Protein AF-A0A1Y1K8H1-F1 (afdb_monomer_lite)

Secondary structure (DSSP, 8-state):
-B---TTSTTPBP-SS-----TTTSPPPPPP-SB-TTS-B--TT----S-HHHHHHHHHHHHHHHHHHHHHHHHHHTTSSS-----TT-HHHHHHHHTTS-TTS-------

Radius of gyration: 23.11 Å; chains: 1; bounding box: 54×36×53 Å

pLDDT: mean 93.43, std 4.25, range [73.19, 98.19]

Foldseek 3Di:
DADPDPVGPRHDDDPDDDDDDPVVDDDDDDDDQADPVRHGPPPPDDDPDDPVLVVVLVVQLVVLQVVQVVVVVCCVVVVDVDDDRCPPPSCVVSVVVSPDDPPDDDDDDRD

Organism: Photinus pyralis (NCBI:txid7054)

InterPro domains:
  IPR001017 Dehydrogenase, E1 component [PF00676] (59-111)
  IPR029061 Thiamin diphosphate-binding fold [SSF52518] (24-111)
  IPR050771 Alpha-ketoacid dehydrogenase complex E1 component [PTHR43380] (3-111)

Sequence (111 aa):
DHVSFPGALKSAFTTQLSFEHPESYKALPTYRVVDQHGAVVDQSFQPDIPDETVVKLYKDMLFISIMDLIMFDAQRQGRLSFYMVSAGEEAVSVGSSSVLDPEDPVYCQYR

Structure (mmCIF, N/CA/C/O backbone):
data_AF-A0A1Y1K8H1-F1
#
_entry.id   AF-A0A1Y1K8H1-F1
#
loop_
_atom_site.group_PDB
_atom_site.id
_atom_site.type_symbol
_atom_site.label_atom_id
_atom_site.label_alt_id
_atom_site.label_comp_id
_atom_site.label_asym_id
_atom_site.label_entity_id
_atom_site.label_seq_id
_atom_site.pdbx_PDB_ins_code
_atom_site.Cartn_x
_atom_site.Cartn_y
_atom_site.Cartn_z
_atom_site.occupancy
_atom_site.B_iso_or_equiv
_atom_site.auth_seq_id
_atom_site.auth_comp_id
_atom_site.auth_asym_id
_atom_site.auth_atom_id
_atom_site.pdbx_PDB_model_num
ATOM 1 N N . ASP A 1 1 ? 33.178 0.221 -27.708 1.00 73.19 1 ASP A N 1
ATOM 2 C CA . ASP A 1 1 ? 32.490 1.529 -27.774 1.00 73.19 1 ASP A CA 1
ATOM 3 C C . ASP A 1 1 ? 31.684 1.846 -26.520 1.00 73.19 1 ASP A C 1
ATOM 5 O O . ASP A 1 1 ? 30.496 2.127 -26.591 1.00 73.19 1 ASP A O 1
ATOM 9 N N . HIS A 1 2 ? 32.323 1.821 -25.351 1.00 85.00 2 HIS A N 1
ATOM 10 C CA . HIS A 1 2 ? 31.703 2.257 -24.100 1.00 85.00 2 HIS A CA 1
ATOM 11 C C . HIS A 1 2 ? 32.757 2.865 -23.179 1.00 85.00 2 HIS A C 1
ATOM 13 O O . HIS A 1 2 ? 33.947 2.577 -23.322 1.00 85.00 2 HIS A O 1
ATOM 19 N N . VAL A 1 3 ? 32.321 3.709 -22.250 1.00 85.00 3 VAL A N 1
ATOM 20 C CA . VAL A 1 3 ? 33.202 4.347 -21.271 1.00 85.00 3 VAL A CA 1
ATOM 21 C C . VAL A 1 3 ? 33.769 3.328 -20.279 1.00 85.00 3 VAL A C 1
ATOM 23 O O . VAL A 1 3 ? 33.063 2.440 -19.801 1.00 85.00 3 VAL A O 1
ATOM 26 N N . SER A 1 4 ? 35.039 3.503 -19.915 1.00 84.06 4 SER A N 1
ATOM 27 C CA . SER A 1 4 ? 35.722 2.709 -18.884 1.00 84.06 4 SER A CA 1
ATOM 28 C C . SER A 1 4 ? 35.810 3.485 -17.567 1.00 84.06 4 SER A C 1
ATOM 30 O O . SER A 1 4 ? 36.896 3.678 -17.025 1.00 84.06 4 SER A O 1
ATOM 32 N N . PHE A 1 5 ? 34.666 3.962 -17.066 1.00 87.06 5 PHE A N 1
ATOM 33 C CA . PHE A 1 5 ? 34.561 4.637 -15.768 1.00 87.06 5 PHE A CA 1
ATOM 34 C C . PHE A 1 5 ? 33.678 3.833 -14.805 1.00 87.06 5 PHE A C 1
ATOM 36 O O . PHE A 1 5 ? 32.598 3.389 -15.200 1.00 87.06 5 PHE A O 1
ATOM 43 N N . PRO A 1 6 ? 34.079 3.680 -13.528 1.00 87.31 6 PRO A N 1
ATOM 44 C CA . PRO A 1 6 ? 33.354 2.846 -12.568 1.00 87.31 6 PRO A CA 1
ATOM 45 C C . PRO A 1 6 ? 31.946 3.371 -12.246 1.00 87.31 6 PRO A C 1
ATOM 47 O O . PRO A 1 6 ? 31.069 2.585 -11.911 1.00 87.31 6 PRO A O 1
ATOM 50 N N . GLY A 1 7 ? 31.709 4.680 -12.384 1.00 88.75 7 GLY A N 1
ATOM 51 C CA . GLY A 1 7 ? 30.409 5.303 -12.108 1.00 88.75 7 GLY A CA 1
ATOM 52 C C . GLY A 1 7 ? 29.379 5.201 -13.238 1.00 88.75 7 GLY A C 1
ATOM 53 O O . GLY A 1 7 ? 28.234 5.589 -13.038 1.00 88.75 7 GLY A O 1
ATOM 54 N N . ALA A 1 8 ? 29.762 4.712 -14.421 1.00 83.62 8 ALA A N 1
ATOM 55 C CA . ALA A 1 8 ? 28.887 4.659 -15.594 1.00 83.62 8 ALA A CA 1
ATOM 56 C C . ALA A 1 8 ? 29.179 3.410 -16.438 1.00 83.62 8 ALA A C 1
ATOM 58 O O . ALA A 1 8 ? 29.572 3.486 -17.604 1.00 83.62 8 ALA A O 1
ATOM 59 N N . LEU A 1 9 ? 29.016 2.239 -15.824 1.00 80.94 9 LEU A N 1
ATOM 60 C CA . LEU A 1 9 ? 29.274 0.957 -16.473 1.00 80.94 9 LEU A CA 1
ATOM 61 C C . LEU A 1 9 ? 28.395 0.794 -17.723 1.00 80.94 9 LEU A C 1
ATOM 63 O O . LEU A 1 9 ? 27.180 0.961 -17.659 1.00 80.94 9 LEU A O 1
ATOM 67 N N . LYS A 1 10 ? 29.014 0.413 -18.849 1.00 84.44 10 LYS A N 1
ATOM 68 C CA . LYS A 1 10 ? 28.352 0.141 -20.142 1.00 84.44 10 LYS A CA 1
ATOM 69 C C . LYS A 1 10 ? 27.687 1.351 -20.815 1.00 84.44 10 LYS A C 1
ATOM 71 O O . LYS A 1 10 ? 26.910 1.153 -21.746 1.00 84.44 10 LYS A O 1
ATOM 76 N N . SER A 1 11 ? 27.999 2.583 -20.410 1.00 89.38 11 SER A N 1
ATOM 77 C CA . SER A 1 11 ? 27.528 3.757 -21.154 1.00 89.38 11 SER A CA 1
ATOM 78 C C . SER A 1 11 ? 28.233 3.833 -22.514 1.00 89.38 11 SER A C 1
ATOM 80 O O . SER A 1 11 ? 29.463 3.899 -22.591 1.00 89.38 11 SER A O 1
ATOM 82 N N . ALA A 1 12 ? 27.454 3.731 -23.591 1.00 91.19 12 ALA A N 1
ATOM 83 C CA . ALA A 1 12 ? 27.958 3.752 -24.958 1.00 91.19 12 ALA A CA 1
ATOM 84 C C . ALA A 1 12 ? 28.381 5.171 -25.361 1.00 91.19 12 ALA A C 1
ATOM 86 O O . ALA A 1 12 ? 27.746 6.154 -24.980 1.00 91.19 12 ALA A O 1
ATOM 87 N N . PHE A 1 13 ? 29.443 5.285 -26.157 1.00 91.06 13 PHE A N 1
ATOM 88 C CA . PHE A 1 13 ? 29.806 6.577 -26.735 1.00 91.06 13 PHE A CA 1
ATOM 89 C C . PHE A 1 13 ? 28.795 6.982 -27.816 1.00 91.06 13 PHE A C 1
ATOM 91 O O . PHE A 1 13 ? 28.384 6.158 -28.630 1.00 91.06 13 PHE A O 1
ATOM 98 N N . THR A 1 14 ? 28.444 8.266 -27.860 1.00 91.88 14 THR A N 1
ATOM 99 C CA . THR A 1 14 ? 27.661 8.881 -28.939 1.00 91.88 14 THR A CA 1
ATOM 100 C C . THR A 1 14 ? 28.341 10.175 -29.377 1.00 91.88 14 THR A C 1
ATOM 102 O O . THR A 1 14 ? 28.952 10.870 -28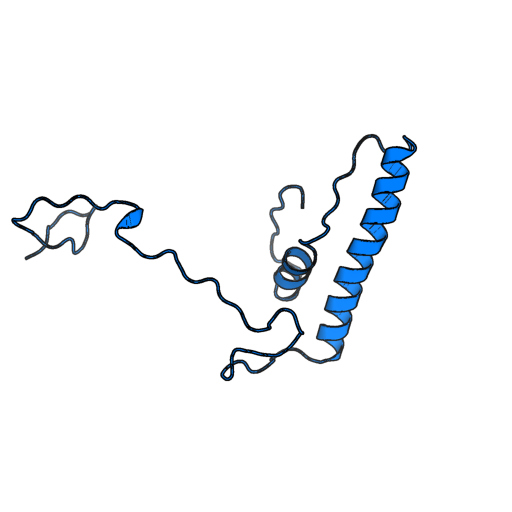.567 1.00 91.88 14 THR A O 1
ATOM 105 N N . THR A 1 15 ? 28.266 10.496 -30.667 1.00 94.19 15 THR A N 1
ATOM 106 C CA . THR A 1 15 ? 28.727 11.779 -31.226 1.00 94.19 15 THR A CA 1
ATOM 107 C C . THR A 1 15 ? 27.600 12.807 -31.330 1.00 94.19 15 THR A C 1
ATOM 109 O O . THR A 1 15 ? 27.838 13.943 -31.734 1.00 94.19 15 THR A O 1
ATOM 112 N N . GLN A 1 16 ? 26.372 12.420 -30.974 1.00 93.25 16 GLN A N 1
ATOM 113 C CA . GLN A 1 16 ? 25.189 13.271 -31.003 1.00 93.25 16 GLN A CA 1
ATOM 114 C C . GLN A 1 16 ? 24.895 13.791 -29.595 1.00 93.25 16 GLN A C 1
ATOM 116 O O . GLN A 1 16 ? 24.794 13.011 -28.650 1.00 93.25 16 GLN A O 1
ATOM 121 N N . LEU A 1 17 ? 24.752 15.110 -29.461 1.00 92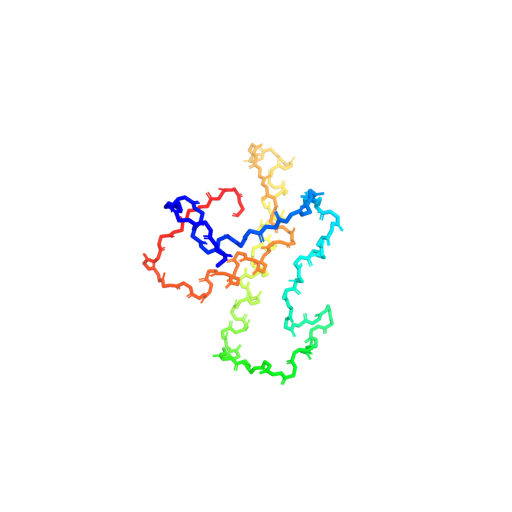.88 17 LEU A N 1
ATOM 122 C CA . LEU A 1 17 ? 24.324 15.740 -28.216 1.00 92.88 17 LEU A CA 1
ATOM 123 C C . LEU A 1 17 ? 22.793 15.674 -28.120 1.00 92.88 17 LEU A C 1
ATOM 125 O O . LEU A 1 17 ? 22.101 16.409 -28.823 1.00 92.88 17 LEU A O 1
ATOM 129 N N . SER A 1 18 ? 22.278 14.816 -27.242 1.00 90.81 18 SER A N 1
ATOM 130 C CA . SER A 1 18 ? 20.850 14.699 -26.931 1.00 90.81 18 SER A CA 1
ATOM 131 C C . SER A 1 18 ? 20.615 14.796 -25.426 1.00 90.81 18 SER A C 1
ATOM 133 O O . SER A 1 18 ? 21.375 14.234 -24.637 1.00 90.81 18 SER A O 1
ATOM 135 N N . PHE A 1 19 ? 19.554 15.496 -25.031 1.00 90.50 19 PHE A N 1
ATOM 136 C CA . PHE A 1 19 ? 19.093 15.555 -23.646 1.00 90.50 19 PHE A CA 1
ATOM 137 C C . PHE A 1 19 ? 17.870 14.657 -23.484 1.00 90.50 19 PHE A C 1
ATOM 139 O O . PHE A 1 19 ? 16.971 14.681 -24.323 1.00 90.50 19 PHE A O 1
ATOM 146 N N . GLU A 1 20 ? 17.835 13.886 -22.400 1.00 90.62 20 GLU A N 1
ATOM 147 C CA . GLU A 1 20 ? 16.632 13.155 -22.018 1.00 90.62 20 GLU A CA 1
ATOM 148 C C . GLU A 1 20 ? 15.683 14.098 -21.283 1.00 90.62 20 GLU A C 1
ATOM 150 O O . GLU A 1 20 ? 16.064 14.771 -20.321 1.00 90.62 20 GLU A O 1
ATOM 155 N N . HIS A 1 21 ? 14.439 14.142 -21.744 1.00 91.00 21 HIS A N 1
ATOM 156 C CA . HIS A 1 21 ? 13.373 14.918 -21.128 1.00 91.00 21 HIS A CA 1
ATOM 157 C C . HIS A 1 21 ? 12.353 13.953 -20.528 1.00 91.00 21 HIS A C 1
ATOM 159 O O . HIS A 1 21 ? 12.100 12.920 -21.132 1.00 91.00 21 HIS A O 1
ATOM 165 N N . PRO A 1 22 ? 11.693 14.266 -19.403 1.00 88.94 22 PRO A N 1
ATOM 166 C CA . PRO A 1 22 ? 10.685 13.367 -18.845 1.00 88.94 22 PRO A CA 1
ATOM 167 C C . PRO A 1 22 ? 9.551 12.973 -19.800 1.00 88.94 22 PRO A C 1
ATOM 169 O O . PRO A 1 22 ? 8.932 11.928 -19.645 1.00 88.94 22 PRO A O 1
ATOM 172 N N . GLU A 1 23 ? 9.306 13.810 -20.805 1.00 89.62 23 GLU A N 1
ATOM 173 C CA . GLU A 1 23 ? 8.317 13.607 -21.862 1.00 89.62 23 GLU A CA 1
ATOM 174 C C . GLU A 1 23 ? 8.819 12.699 -23.001 1.00 89.62 23 GLU A C 1
ATOM 176 O O . GLU A 1 23 ? 8.007 12.213 -23.788 1.00 89.62 23 GLU A O 1
ATOM 181 N N . SER A 1 24 ? 10.137 12.462 -23.113 1.00 89.12 24 SER A N 1
ATOM 182 C CA . SER A 1 24 ? 10.725 11.604 -24.157 1.00 89.12 24 SER A CA 1
ATOM 183 C C . SER A 1 24 ? 10.410 10.125 -23.934 1.00 89.12 24 SER A C 1
ATOM 185 O O . SER A 1 24 ? 10.419 9.345 -24.888 1.00 89.12 24 SER A O 1
ATOM 187 N N . TYR A 1 25 ? 10.083 9.738 -22.698 1.00 87.62 25 TYR A N 1
ATOM 188 C CA . TYR A 1 25 ? 9.710 8.379 -22.334 1.00 87.62 25 TYR A CA 1
ATOM 189 C C . TYR A 1 25 ? 8.247 8.280 -21.906 1.00 87.62 25 TYR A C 1
ATOM 191 O O . TYR A 1 25 ? 7.676 9.146 -21.245 1.00 87.62 25 TYR A O 1
ATOM 199 N N . LYS A 1 26 ? 7.620 7.162 -22.273 1.00 91.56 26 LYS A N 1
ATOM 200 C CA . LYS A 1 26 ? 6.267 6.844 -21.822 1.00 91.56 26 LYS A CA 1
ATOM 201 C C . LYS A 1 26 ? 6.284 6.553 -20.319 1.00 91.56 26 LYS A C 1
ATOM 203 O O . LYS A 1 26 ? 7.199 5.893 -19.827 1.00 91.56 26 LYS A O 1
ATOM 208 N N . ALA A 1 27 ? 5.246 6.997 -19.610 1.00 90.75 27 ALA A N 1
ATOM 209 C CA . ALA A 1 27 ? 5.049 6.648 -18.208 1.00 90.75 27 ALA A CA 1
ATOM 210 C C . ALA A 1 27 ? 5.021 5.124 -18.010 1.00 90.75 27 ALA A C 1
ATOM 212 O O . ALA A 1 27 ? 4.532 4.380 -18.870 1.00 90.75 27 ALA A O 1
ATOM 213 N N . LEU A 1 28 ? 5.527 4.677 -16.858 1.00 94.31 28 LEU A N 1
ATOM 214 C CA . LEU A 1 28 ? 5.481 3.271 -16.479 1.00 94.31 28 LEU A CA 1
ATOM 215 C C . LEU A 1 28 ? 4.018 2.796 -16.425 1.00 94.31 28 LEU A C 1
ATOM 217 O O . LEU A 1 28 ? 3.177 3.483 -15.839 1.00 94.31 28 LEU A O 1
ATOM 221 N N . PRO A 1 29 ? 3.692 1.647 -17.037 1.00 95.12 29 PRO A N 1
ATOM 222 C CA . PRO A 1 29 ? 2.336 1.120 -17.012 1.00 95.12 29 PRO A CA 1
ATOM 223 C C . PRO A 1 29 ? 1.949 0.661 -15.599 1.00 95.12 29 PRO A C 1
ATOM 225 O O . PRO A 1 29 ? 2.750 0.053 -14.891 1.00 95.12 29 PRO A O 1
ATOM 228 N N . THR A 1 30 ? 0.701 0.915 -15.204 1.00 95.38 30 THR A N 1
ATOM 229 C CA . THR A 1 30 ? 0.142 0.443 -13.930 1.00 95.38 30 THR A CA 1
ATOM 230 C C . THR A 1 30 ? -0.328 -1.002 -14.062 1.00 95.38 30 THR A C 1
ATOM 232 O O . THR A 1 30 ? -1.174 -1.311 -14.903 1.00 95.38 30 THR A O 1
ATOM 235 N N . TYR A 1 31 ? 0.211 -1.884 -13.223 1.00 94.94 31 TYR A N 1
ATOM 236 C CA . TYR A 1 31 ? -0.205 -3.282 -13.161 1.00 94.94 31 TYR A CA 1
ATOM 237 C C . TYR A 1 31 ? -1.629 -3.420 -12.599 1.00 94.94 31 TYR A C 1
ATOM 239 O O . TYR A 1 31 ? -1.991 -2.735 -11.642 1.00 94.94 31 TYR A O 1
ATOM 247 N N . ARG A 1 32 ? -2.439 -4.304 -13.194 1.00 95.25 32 ARG A N 1
ATOM 248 C CA . ARG A 1 32 ? -3.818 -4.578 -12.772 1.00 95.25 32 ARG A CA 1
ATOM 249 C C . ARG A 1 32 ? -4.223 -6.002 -13.139 1.00 95.25 32 ARG A C 1
ATOM 251 O O . ARG A 1 32 ? -4.071 -6.395 -14.290 1.00 95.25 32 ARG A O 1
ATOM 258 N N . VAL A 1 33 ? -4.832 -6.703 -12.185 1.00 94.81 33 VAL A N 1
ATOM 259 C CA . VAL A 1 33 ? -5.375 -8.062 -12.366 1.00 94.81 33 VAL A CA 1
ATOM 260 C C . VAL A 1 33 ? -6.889 -8.054 -12.574 1.00 94.81 33 VAL A C 1
ATOM 262 O O . VAL A 1 33 ? -7.404 -8.753 -13.444 1.00 94.81 33 VAL A O 1
ATOM 265 N N . VAL A 1 34 ? -7.600 -7.243 -11.790 1.00 93.62 34 VAL A N 1
ATOM 266 C CA . VAL A 1 34 ? -9.067 -7.183 -11.748 1.00 93.62 34 VAL A CA 1
ATOM 267 C C . VAL A 1 34 ? -9.529 -5.779 -12.131 1.00 93.62 34 VAL A C 1
ATOM 269 O O . VAL A 1 34 ? -8.879 -4.793 -11.779 1.00 93.62 34 VAL A O 1
ATOM 272 N N . ASP A 1 35 ? -10.619 -5.667 -12.886 1.00 95.19 35 ASP A N 1
ATOM 273 C CA . ASP A 1 35 ? -11.235 -4.382 -13.212 1.00 95.19 35 ASP A CA 1
ATOM 274 C C . ASP A 1 35 ? -12.205 -3.871 -12.129 1.00 95.19 35 ASP A C 1
ATOM 276 O O . ASP A 1 35 ? -12.437 -4.496 -11.097 1.00 95.19 35 ASP A O 1
ATOM 280 N N . GLN A 1 36 ? -12.794 -2.700 -12.378 1.00 94.38 36 GLN A N 1
ATOM 281 C CA . GLN A 1 36 ? -13.742 -2.041 -11.472 1.00 94.38 36 GLN A CA 1
ATOM 282 C C . GLN A 1 36 ? -15.063 -2.805 -11.264 1.00 94.38 36 GLN A C 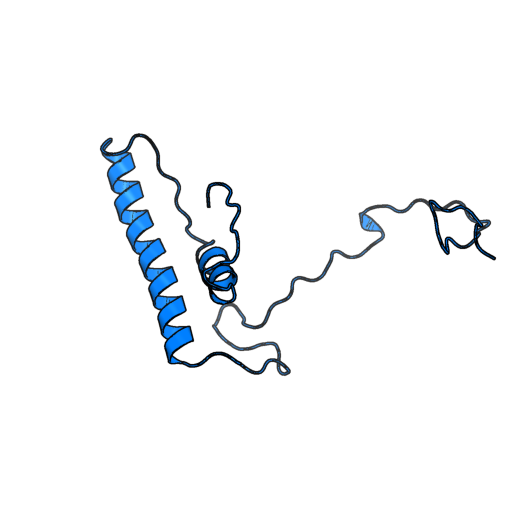1
ATOM 284 O O . GLN A 1 36 ? -15.833 -2.464 -10.370 1.00 94.38 36 GLN A O 1
ATOM 289 N N . HIS A 1 37 ? -15.357 -3.797 -12.107 1.00 95.31 37 HIS A N 1
ATOM 290 C CA . HIS A 1 37 ? -16.541 -4.646 -12.006 1.00 95.31 37 HIS A CA 1
ATOM 291 C C . HIS A 1 37 ? -16.229 -5.982 -11.319 1.00 95.31 37 HIS A C 1
ATOM 293 O O . HIS A 1 37 ? -17.118 -6.822 -11.196 1.00 95.31 37 HIS A O 1
ATOM 299 N N . GLY A 1 38 ? -14.989 -6.178 -10.860 1.00 90.94 38 GLY A N 1
ATOM 300 C CA . GLY A 1 38 ? -14.547 -7.428 -10.255 1.00 90.94 38 GLY A CA 1
ATOM 301 C C . GLY A 1 38 ? -14.197 -8.510 -11.279 1.00 90.94 38 GLY A C 1
ATOM 302 O O . GLY A 1 38 ? -14.002 -9.659 -10.889 1.00 90.94 38 GLY A O 1
ATOM 303 N N . ALA A 1 39 ? -14.114 -8.186 -12.575 1.00 93.56 39 ALA A N 1
ATOM 304 C CA . ALA A 1 39 ? -13.741 -9.152 -13.601 1.00 93.56 39 ALA A CA 1
ATOM 305 C C . ALA A 1 39 ? -12.215 -9.239 -13.740 1.00 93.56 39 ALA A C 1
ATOM 307 O O . ALA A 1 39 ? -11.519 -8.224 -13.818 1.00 93.56 39 ALA A O 1
ATOM 308 N N . VAL A 1 40 ? -11.687 -10.464 -13.791 1.00 94.00 40 VAL A N 1
ATOM 309 C CA . VAL A 1 40 ? -10.263 -10.711 -14.056 1.00 94.00 40 VAL A CA 1
ATOM 310 C C . VAL A 1 40 ? -9.960 -10.322 -15.505 1.00 94.00 40 VAL A C 1
ATOM 312 O O . VAL A 1 40 ? -10.532 -10.887 -16.438 1.00 94.00 40 VAL A O 1
ATOM 315 N N . VAL A 1 41 ? -9.073 -9.344 -15.695 1.00 96.19 41 VAL A N 1
ATOM 316 C CA . VA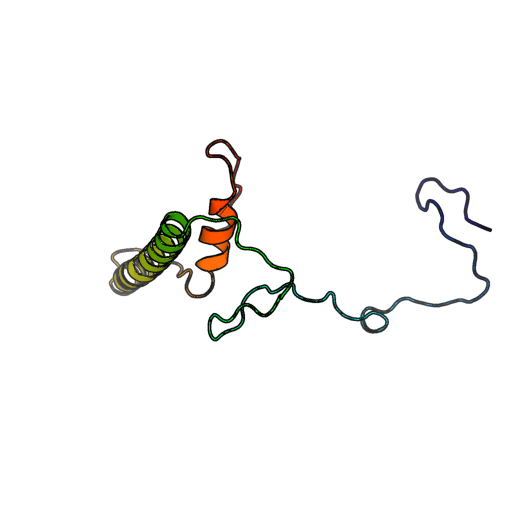L A 1 41 ? -8.664 -8.845 -17.022 1.00 96.19 41 VAL A CA 1
ATOM 317 C C . VAL A 1 41 ? -7.352 -9.449 -17.505 1.00 96.19 41 VAL A C 1
ATOM 319 O O . VAL A 1 41 ? -7.098 -9.473 -18.709 1.00 96.19 41 VAL A O 1
ATOM 322 N N . ASP A 1 42 ? -6.528 -9.941 -16.583 1.00 94.88 42 ASP A N 1
ATOM 323 C CA . ASP A 1 42 ? -5.331 -10.699 -16.916 1.00 94.88 42 ASP A CA 1
ATOM 324 C C . ASP A 1 42 ? -5.684 -12.182 -17.075 1.00 94.88 42 ASP A C 1
ATOM 326 O O . ASP A 1 42 ? -5.914 -12.894 -16.105 1.00 94.88 42 ASP A O 1
ATOM 330 N N . GLN A 1 43 ? -5.717 -12.658 -18.319 1.00 92.69 43 GLN A N 1
ATOM 331 C CA . GLN A 1 43 ? -6.028 -14.058 -18.631 1.00 92.69 43 GLN A CA 1
ATOM 332 C C . GLN A 1 43 ? -4.937 -15.036 -18.180 1.00 92.69 43 GLN A C 1
ATOM 334 O O . GLN A 1 43 ? -5.187 -16.238 -18.107 1.00 92.69 43 GLN A O 1
ATOM 339 N N . SER A 1 44 ? -3.725 -14.542 -17.919 1.00 94.19 44 SER A N 1
ATOM 340 C CA . SER A 1 44 ? -2.624 -15.352 -17.402 1.00 94.19 44 SER A CA 1
ATOM 341 C C . SER A 1 44 ? -2.644 -15.472 -15.879 1.00 94.19 44 SER A C 1
ATOM 343 O O . SER A 1 44 ? -1.978 -16.352 -15.332 1.00 94.19 44 SER A O 1
ATOM 345 N N . PHE A 1 45 ? -3.434 -14.635 -15.199 1.00 91.62 45 PHE A N 1
ATOM 346 C CA . PHE A 1 45 ? -3.557 -14.661 -13.753 1.00 91.62 45 PHE A CA 1
ATOM 347 C C . PHE A 1 45 ? -4.301 -15.914 -13.286 1.00 91.62 45 PHE A C 1
ATOM 349 O O . PHE A 1 45 ? -5.429 -16.190 -13.701 1.00 91.62 45 PHE A O 1
ATOM 356 N N . GLN A 1 46 ? -3.671 -16.650 -12.377 1.00 89.38 46 GLN A N 1
ATOM 357 C CA . GLN A 1 46 ? -4.278 -17.768 -11.668 1.00 89.38 46 GLN A CA 1
ATOM 358 C C . GLN A 1 46 ? -4.305 -17.418 -10.180 1.00 89.38 46 GLN A C 1
ATOM 360 O O . GLN A 1 46 ? -3.235 -17.187 -9.617 1.00 89.38 46 GLN A O 1
ATOM 365 N N . PRO A 1 47 ? -5.489 -17.359 -9.543 1.00 85.12 47 PRO A N 1
ATOM 366 C CA . PRO A 1 47 ? -5.574 -17.131 -8.108 1.00 85.12 47 PRO A CA 1
ATOM 367 C C . PRO A 1 47 ? -4.853 -18.247 -7.347 1.00 85.12 47 PRO A C 1
ATOM 369 O O . PRO A 1 47 ? -5.175 -19.424 -7.507 1.00 85.12 47 PRO A O 1
ATOM 372 N N . ASP A 1 48 ? -3.898 -17.872 -6.507 1.00 89.06 48 ASP A N 1
ATOM 373 C CA . ASP A 1 48 ? -3.143 -18.754 -5.611 1.00 89.06 48 ASP A CA 1
ATOM 374 C C . ASP A 1 48 ? -3.642 -18.686 -4.155 1.00 89.06 48 ASP A C 1
ATOM 376 O O . ASP A 1 48 ? -3.098 -19.340 -3.265 1.00 89.06 48 ASP A O 1
ATOM 380 N N . ILE A 1 49 ? -4.720 -17.933 -3.918 1.00 90.50 49 ILE A N 1
ATOM 381 C CA . ILE A 1 49 ? -5.325 -17.714 -2.605 1.00 90.50 49 ILE A CA 1
ATOM 382 C C . ILE A 1 49 ? -6.627 -18.521 -2.435 1.00 90.50 49 ILE A C 1
ATOM 384 O O . ILE A 1 49 ? -7.474 -18.511 -3.330 1.00 90.50 49 ILE A O 1
ATOM 388 N N . PRO A 1 50 ? -6.836 -19.198 -1.287 1.00 93.69 50 PRO A N 1
ATOM 389 C CA . PRO A 1 50 ? -8.095 -19.881 -0.989 1.00 93.69 50 PRO A CA 1
ATOM 390 C C . PRO A 1 50 ? -9.276 -18.914 -0.832 1.00 93.69 50 PRO A C 1
ATOM 392 O O . PRO A 1 50 ? -9.116 -17.816 -0.295 1.00 93.69 50 PRO A O 1
ATOM 395 N N . ASP A 1 51 ? -10.486 -19.367 -1.174 1.00 93.81 51 ASP A N 1
ATOM 396 C CA . ASP A 1 51 ? -11.727 -18.587 -1.024 1.00 93.81 51 ASP A CA 1
ATOM 397 C C . ASP A 1 51 ? -11.931 -18.054 0.405 1.00 93.81 51 ASP A C 1
ATOM 399 O O . ASP A 1 51 ? -12.380 -16.925 0.600 1.00 93.81 51 ASP A O 1
ATOM 403 N N . GLU A 1 52 ? -11.571 -18.840 1.424 1.00 95.81 52 GLU A N 1
ATOM 404 C CA . GLU A 1 52 ? -11.661 -18.414 2.825 1.00 95.81 52 GLU A CA 1
ATOM 405 C C . GLU A 1 52 ? -10.764 -17.202 3.112 1.00 95.81 52 GLU A C 1
ATOM 407 O O . GLU A 1 52 ? -11.194 -16.251 3.771 1.00 95.81 52 GLU A O 1
ATOM 412 N N . THR A 1 53 ? -9.549 -17.197 2.558 1.00 94.50 53 THR A N 1
ATOM 413 C CA . THR A 1 53 ? -8.616 -16.073 2.665 1.00 94.50 53 THR A CA 1
ATOM 414 C C . THR A 1 53 ? -9.170 -14.851 1.943 1.00 94.50 53 THR A C 1
ATOM 416 O O . THR A 1 53 ? -9.165 -13.764 2.511 1.00 94.50 53 THR A O 1
ATOM 419 N N . VAL A 1 54 ? -9.740 -15.012 0.746 1.00 94.50 54 VAL A N 1
ATOM 420 C CA . VAL A 1 54 ? -10.387 -13.908 0.011 1.00 94.50 54 VAL A CA 1
ATOM 421 C C . VAL A 1 54 ? -11.508 -13.276 0.842 1.00 94.50 54 VAL A C 1
ATOM 423 O O . VAL A 1 54 ? -11.570 -12.054 0.995 1.00 94.50 54 VAL A O 1
ATOM 426 N N . VAL A 1 55 ? -12.374 -14.102 1.436 1.00 97.06 55 VAL A N 1
ATOM 427 C CA . VAL A 1 55 ? -13.461 -13.635 2.308 1.00 97.06 55 VAL A CA 1
ATOM 428 C C . VAL A 1 55 ? -12.911 -12.934 3.549 1.00 97.06 55 VAL A C 1
ATOM 430 O O . VAL A 1 55 ? -13.488 -11.938 3.991 1.00 97.06 55 VAL A O 1
ATOM 433 N N . LYS A 1 56 ? -11.804 -13.422 4.114 1.00 96.94 56 LYS A N 1
ATOM 434 C CA . LYS A 1 56 ? -11.124 -12.769 5.234 1.00 96.94 56 LYS A CA 1
ATOM 435 C C . LYS A 1 56 ? -10.610 -11.381 4.847 1.00 96.94 56 LYS A C 1
ATOM 437 O O . LYS A 1 56 ? -10.938 -10.431 5.547 1.00 96.94 56 LYS A O 1
ATOM 442 N N . LEU A 1 57 ? -9.904 -11.239 3.723 1.00 96.62 57 LEU A N 1
ATOM 443 C CA . LEU A 1 57 ? -9.408 -9.940 3.247 1.00 96.62 57 LEU A CA 1
ATOM 444 C C . LEU A 1 57 ? -10.552 -8.945 3.035 1.00 96.62 57 LEU A C 1
ATOM 446 O O . LEU A 1 57 ? -10.465 -7.790 3.444 1.00 96.62 57 LEU A O 1
ATOM 450 N N . TYR A 1 58 ? -11.665 -9.405 2.461 1.00 97.00 58 TYR A N 1
ATOM 451 C CA . TYR A 1 58 ? -12.855 -8.574 2.306 1.00 97.00 58 TYR A CA 1
ATOM 452 C C . TYR A 1 58 ? -13.429 -8.109 3.652 1.00 97.00 58 TYR A C 1
ATOM 454 O O . TYR A 1 58 ? -13.758 -6.933 3.815 1.00 97.00 58 TYR A O 1
ATOM 462 N N . LYS A 1 59 ? -13.525 -9.011 4.636 1.00 98.06 59 LYS A N 1
ATOM 463 C CA . LYS A 1 59 ? -13.989 -8.672 5.990 1.00 98.06 59 LYS A CA 1
ATOM 464 C C . LYS A 1 59 ? -13.047 -7.703 6.697 1.00 98.06 59 LYS A C 1
ATOM 466 O O . LYS A 1 59 ? -13.537 -6.799 7.365 1.00 98.06 59 LYS A O 1
ATOM 471 N N . ASP A 1 60 ? -11.739 -7.871 6.534 1.00 97.62 60 ASP A N 1
ATOM 472 C CA . ASP A 1 60 ? -10.730 -7.006 7.145 1.00 97.62 60 ASP A CA 1
ATOM 473 C C . ASP A 1 60 ? -10.812 -5.582 6.547 1.00 97.62 60 ASP A C 1
ATOM 475 O O . ASP A 1 60 ? -10.840 -4.605 7.297 1.00 97.62 60 ASP A O 1
ATOM 479 N N . MET A 1 61 ? -11.002 -5.441 5.226 1.00 97.75 61 MET A N 1
ATOM 480 C CA . MET A 1 61 ? -11.274 -4.136 4.592 1.00 97.75 61 MET A CA 1
ATOM 481 C C . MET A 1 61 ? -12.588 -3.509 5.085 1.00 97.75 61 MET A C 1
ATOM 483 O O . MET A 1 61 ? -12.636 -2.323 5.416 1.00 97.75 61 MET A O 1
ATOM 487 N N . LEU A 1 62 ? -13.663 -4.300 5.174 1.00 97.62 62 LEU A N 1
ATOM 488 C CA . LEU A 1 62 ? -14.961 -3.819 5.656 1.00 97.62 62 LEU A CA 1
ATOM 489 C C . LEU A 1 62 ? -14.893 -3.364 7.121 1.00 97.62 62 LEU A C 1
ATOM 491 O O . LEU A 1 62 ? -15.504 -2.362 7.488 1.00 97.62 62 LEU A O 1
ATOM 495 N N . PHE A 1 63 ? -14.141 -4.084 7.953 1.00 97.25 63 PHE A N 1
ATOM 496 C CA . PHE A 1 63 ? -13.919 -3.731 9.349 1.00 97.25 63 PHE A CA 1
ATOM 497 C C . PHE A 1 63 ? -13.262 -2.352 9.479 1.00 97.25 63 PHE A C 1
ATOM 499 O O . PHE A 1 63 ? -13.760 -1.515 10.234 1.00 97.25 63 PHE A O 1
ATOM 506 N N . ILE A 1 64 ? -12.203 -2.097 8.704 1.00 96.06 64 ILE A N 1
ATOM 507 C CA . ILE A 1 64 ? -11.514 -0.799 8.671 1.00 96.06 64 ILE A CA 1
ATOM 508 C C . ILE A 1 64 ? -12.481 0.313 8.245 1.00 96.06 64 ILE A C 1
ATOM 510 O O . ILE A 1 64 ? -12.585 1.331 8.928 1.00 96.06 64 ILE A O 1
ATOM 514 N N . SER A 1 65 ? -13.266 0.086 7.188 1.00 96.56 65 SER A N 1
ATOM 515 C CA . SER A 1 65 ? -14.247 1.058 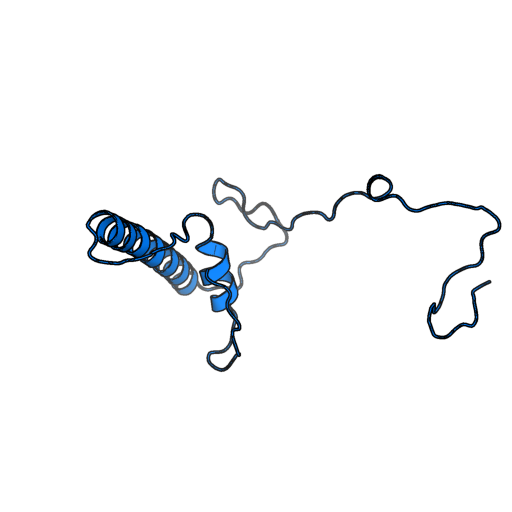6.690 1.00 96.56 65 SER A CA 1
ATOM 516 C C . SER A 1 65 ? -15.303 1.438 7.745 1.00 96.56 65 SER A C 1
ATOM 518 O O . SER A 1 65 ? -15.636 2.612 7.919 1.00 96.56 65 SER A O 1
ATOM 520 N N . ILE A 1 66 ? -15.799 0.462 8.516 1.00 97.31 66 ILE A N 1
ATOM 521 C CA . ILE A 1 66 ? -16.759 0.705 9.606 1.00 97.31 66 ILE A CA 1
ATOM 522 C C . ILE A 1 66 ? -16.095 1.453 10.769 1.00 97.31 66 ILE A C 1
ATOM 524 O O . ILE A 1 66 ? -16.681 2.391 11.315 1.00 97.31 66 ILE A O 1
ATOM 528 N N . MET A 1 67 ? -14.883 1.047 11.154 1.00 96.81 67 MET A N 1
ATOM 529 C CA . MET A 1 67 ? -14.118 1.703 12.214 1.00 96.81 67 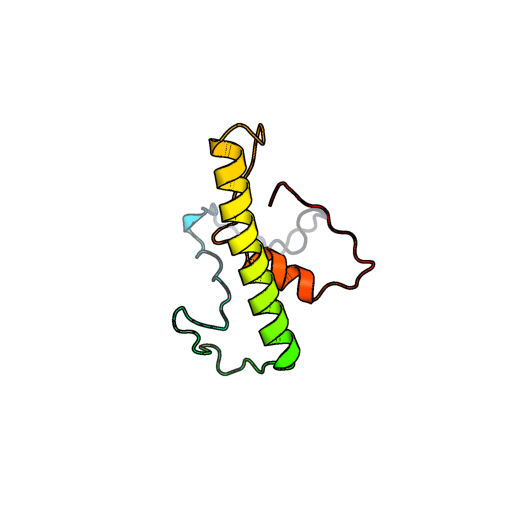MET A CA 1
ATOM 530 C C . MET A 1 67 ? -13.873 3.177 11.880 1.00 96.81 67 MET A C 1
ATOM 532 O O . MET A 1 67 ? -14.073 4.033 12.742 1.00 96.81 67 MET A O 1
ATOM 536 N N . ASP A 1 68 ? -13.518 3.479 10.632 1.00 96.81 68 ASP A N 1
ATOM 537 C CA . ASP A 1 68 ? -13.264 4.842 10.172 1.00 96.81 68 ASP A CA 1
ATOM 538 C C . ASP A 1 68 ? -14.465 5.762 10.364 1.00 96.81 68 ASP A C 1
ATOM 540 O O . ASP A 1 68 ? -14.302 6.877 10.858 1.00 96.81 68 ASP A O 1
ATOM 544 N N . LEU A 1 69 ? -15.673 5.293 10.043 1.00 96.44 69 LEU A N 1
ATOM 545 C CA . LEU A 1 69 ? -16.897 6.071 10.243 1.00 96.44 69 LEU A CA 1
ATOM 546 C C . LEU A 1 69 ? -17.133 6.377 11.728 1.00 96.44 69 LEU A C 1
ATOM 548 O O . LEU A 1 69 ? -17.391 7.524 12.095 1.00 96.44 69 LEU A O 1
ATOM 552 N N . ILE A 1 70 ? -16.988 5.369 12.593 1.00 97.69 70 ILE A N 1
ATOM 553 C CA . ILE A 1 70 ? -17.191 5.517 14.042 1.00 97.69 70 ILE A CA 1
ATOM 554 C C . ILE A 1 70 ? -16.180 6.505 14.631 1.00 97.69 70 ILE A C 1
ATOM 556 O O . ILE A 1 70 ? -16.538 7.389 15.415 1.00 97.69 70 ILE A O 1
ATOM 560 N N . MET A 1 71 ? -14.910 6.358 14.267 1.00 97.62 71 MET A N 1
ATOM 561 C CA . MET A 1 71 ? -13.827 7.175 14.804 1.00 97.62 71 MET A CA 1
ATOM 562 C C . MET A 1 71 ? -13.870 8.605 14.257 1.00 97.62 71 MET A C 1
ATOM 564 O O . MET A 1 71 ? -13.617 9.557 15.002 1.00 97.62 71 MET A O 1
ATOM 568 N N . PHE A 1 72 ? -14.271 8.781 12.997 1.00 96.94 72 PHE A N 1
ATOM 569 C CA . PHE A 1 72 ? -14.530 10.092 12.414 1.00 96.94 72 PHE A CA 1
ATOM 570 C C . PHE A 1 72 ? -15.659 10.826 13.151 1.00 96.94 72 PHE A C 1
ATOM 572 O O . PHE A 1 72 ? -15.483 11.979 13.551 1.00 96.94 72 PHE A O 1
ATOM 579 N N . ASP A 1 73 ? -16.779 10.157 13.430 1.00 97.81 73 ASP A N 1
ATOM 580 C CA . ASP A 1 73 ? -17.881 10.743 14.202 1.00 97.81 73 ASP A CA 1
ATOM 581 C C . ASP A 1 73 ? -17.469 11.074 15.642 1.00 97.81 73 ASP A C 1
ATOM 583 O O . ASP A 1 73 ? -17.806 12.141 16.167 1.00 97.81 73 ASP A O 1
ATOM 587 N N . ALA A 1 74 ? -16.689 10.200 16.284 1.00 98.06 74 ALA A N 1
ATOM 588 C CA . ALA A 1 74 ? -16.130 10.461 17.607 1.00 98.06 74 ALA A CA 1
ATOM 589 C C . ALA A 1 74 ? -15.236 11.714 17.606 1.00 98.06 74 ALA A C 1
ATOM 591 O O . ALA A 1 74 ? -15.298 12.520 18.541 1.00 98.06 74 ALA A O 1
ATOM 592 N N . GLN A 1 75 ? -14.459 11.920 16.541 1.00 98.19 75 GLN A N 1
ATOM 593 C CA . GLN A 1 75 ? -13.651 13.122 16.345 1.00 98.19 75 GLN A CA 1
ATOM 594 C C . GLN A 1 75 ? -14.529 14.371 16.166 1.00 98.19 75 GLN A C 1
ATOM 596 O O . GLN A 1 75 ? -14.283 15.388 16.814 1.00 98.19 75 GLN A O 1
ATOM 601 N N . ARG A 1 76 ? -15.599 14.308 15.360 1.00 97.38 76 ARG A N 1
ATOM 602 C CA . ARG A 1 76 ? -16.547 15.427 15.166 1.00 97.38 76 ARG A CA 1
ATOM 603 C C . ARG A 1 76 ? -17.294 15.815 16.439 1.00 97.38 76 ARG A C 1
ATOM 605 O O . ARG A 1 76 ? -17.621 16.984 16.617 1.00 97.38 76 ARG A O 1
ATOM 612 N N . GLN A 1 77 ? -17.519 14.862 17.338 1.00 98.19 77 GLN A N 1
ATOM 613 C CA . GLN A 1 77 ? -18.116 15.101 18.655 1.00 98.19 77 GLN A CA 1
ATOM 614 C C . GLN A 1 77 ? -17.105 15.577 19.713 1.00 98.19 77 GLN A C 1
ATOM 616 O O . GLN A 1 77 ? -17.484 15.771 20.866 1.00 98.19 77 GLN A O 1
ATOM 621 N N . GLY A 1 78 ? -15.823 15.734 19.365 1.00 97.62 78 GLY A N 1
ATOM 622 C CA . GLY A 1 78 ? -14.777 16.145 20.304 1.00 97.62 78 GLY A CA 1
ATOM 623 C C . GLY A 1 78 ? -14.375 15.069 21.318 1.00 97.62 78 GLY A C 1
ATOM 624 O O . GLY A 1 78 ? -13.707 15.383 22.299 1.00 97.62 78 GLY A O 1
ATOM 625 N N . ARG A 1 79 ? -14.758 13.802 21.101 1.00 98.00 79 ARG A N 1
ATOM 626 C CA . ARG A 1 79 ? -14.321 12.665 21.936 1.00 98.00 79 ARG A CA 1
ATOM 627 C C . ARG A 1 79 ? -12.874 12.266 21.641 1.00 98.00 79 ARG A C 1
ATOM 629 O O . ARG A 1 79 ? -12.200 11.727 22.511 1.00 98.00 79 ARG A O 1
ATOM 636 N N . LEU A 1 80 ? -12.417 12.541 20.419 1.00 96.12 80 LEU A N 1
ATOM 637 C CA . LEU A 1 80 ? -11.036 12.406 19.966 1.00 96.12 80 LEU A CA 1
ATOM 638 C C . LEU A 1 80 ? -10.566 13.759 19.429 1.00 96.12 80 LEU A C 1
ATOM 640 O O . LEU A 1 80 ? -11.311 14.444 18.730 1.00 96.12 80 LEU A O 1
ATOM 644 N N . SER A 1 81 ? -9.326 14.141 19.727 1.00 96.19 81 SER A N 1
ATOM 645 C CA . SER A 1 81 ? -8.749 15.390 19.216 1.00 96.19 81 SER A CA 1
ATOM 646 C C . SER A 1 81 ? -8.477 15.324 17.710 1.00 96.19 81 SER A C 1
ATOM 648 O O . SER A 1 81 ? -8.660 16.313 16.999 1.00 96.19 81 SER A O 1
ATOM 650 N N . PHE A 1 82 ? -8.084 14.152 17.206 1.00 95.75 82 PHE A N 1
ATOM 651 C CA . PHE A 1 82 ? -7.656 13.948 15.826 1.00 95.75 82 PHE A CA 1
ATOM 652 C C . PHE A 1 82 ? -7.965 12.524 15.344 1.00 95.75 82 PHE A C 1
ATOM 654 O O . PHE A 1 82 ? -7.875 11.578 16.124 1.00 95.75 82 PHE A O 1
ATOM 661 N N . TYR A 1 83 ? -8.322 12.386 14.065 1.00 96.38 83 TYR A N 1
ATOM 662 C CA . TYR A 1 83 ? -8.503 11.106 13.378 1.00 96.38 83 TYR A CA 1
ATOM 663 C C . TYR A 1 83 ? -8.334 11.292 11.863 1.00 96.38 83 TYR A C 1
ATOM 665 O O . TYR A 1 83 ? -8.705 12.343 11.333 1.00 96.38 83 TYR A O 1
ATOM 673 N N . MET A 1 84 ? -7.799 10.283 11.172 1.00 94.31 84 MET A N 1
ATOM 674 C CA . MET A 1 84 ? -7.651 10.254 9.714 1.00 94.31 84 MET A CA 1
ATOM 675 C C . MET A 1 84 ? -8.329 9.007 9.161 1.00 94.31 84 MET A C 1
ATOM 677 O O . MET A 1 84 ? -8.060 7.911 9.631 1.00 94.31 84 MET A O 1
ATOM 681 N N . VAL A 1 85 ? -9.188 9.192 8.160 1.00 93.69 85 VAL A N 1
ATOM 682 C CA . VAL A 1 85 ? -9.866 8.088 7.470 1.00 93.69 85 VAL A CA 1
ATOM 683 C C . VAL A 1 85 ? -8.959 7.485 6.400 1.00 93.69 85 VAL A C 1
ATOM 685 O O . VAL A 1 85 ? -8.285 8.224 5.677 1.00 93.69 85 VAL A O 1
ATOM 688 N N . SER A 1 86 ? -8.992 6.164 6.275 1.00 93.38 86 SER A N 1
ATOM 689 C CA . SER A 1 86 ? -8.281 5.336 5.293 1.00 93.38 86 SER A CA 1
ATOM 690 C C . SER A 1 86 ? -9.126 4.978 4.059 1.00 93.38 86 SER A C 1
ATOM 692 O O . SER A 1 86 ? -8.689 4.200 3.218 1.00 93.38 86 SER A O 1
ATOM 694 N N . ALA A 1 87 ? -10.320 5.566 3.928 1.00 93.25 87 ALA A N 1
ATOM 695 C CA . ALA A 1 87 ? -11.242 5.307 2.823 1.00 93.25 87 ALA A CA 1
ATOM 696 C C . ALA A 1 87 ? -10.573 5.441 1.440 1.00 93.25 87 ALA A C 1
ATOM 698 O O . ALA A 1 87 ? -10.064 6.508 1.087 1.00 93.25 87 ALA A O 1
ATOM 699 N N . GLY A 1 88 ? -10.626 4.370 0.646 1.00 93.12 88 GLY A N 1
ATOM 700 C CA . GLY A 1 88 ? -9.984 4.258 -0.666 1.00 93.12 88 GLY A CA 1
ATOM 701 C C . GLY A 1 88 ? -8.596 3.608 -0.638 1.00 93.12 88 GLY A C 1
ATOM 702 O O . GLY A 1 88 ? -8.043 3.329 -1.701 1.00 93.12 88 GLY A O 1
ATOM 703 N N . GLU A 1 89 ? -8.043 3.346 0.545 1.00 95.75 89 GLU A N 1
ATOM 704 C CA . GLU A 1 89 ? -6.721 2.746 0.757 1.00 95.75 89 GLU A CA 1
ATOM 705 C C . GLU A 1 89 ? -6.793 1.407 1.518 1.00 95.75 89 GLU A C 1
ATOM 707 O O . GLU A 1 89 ? -5.771 0.795 1.820 1.00 95.75 89 GLU A O 1
ATOM 712 N N . GLU A 1 90 ? -7.987 0.872 1.776 1.00 95.81 90 GLU A N 1
ATOM 713 C CA . GLU A 1 90 ? -8.156 -0.374 2.533 1.00 95.81 90 GLU A CA 1
ATOM 714 C C . GLU A 1 90 ? -7.472 -1.557 1.833 1.00 95.81 90 GLU A C 1
ATOM 716 O O . GLU A 1 90 ? -6.826 -2.389 2.471 1.00 95.81 90 GLU A O 1
ATOM 721 N N . ALA A 1 91 ? -7.562 -1.604 0.501 1.00 94.88 91 ALA A N 1
ATOM 722 C CA . ALA A 1 91 ? -6.977 -2.672 -0.303 1.00 94.88 91 ALA A CA 1
ATOM 723 C C . ALA A 1 91 ? -5.444 -2.663 -0.284 1.00 94.88 91 ALA A C 1
ATOM 725 O O . ALA A 1 91 ? -4.842 -3.735 -0.331 1.00 94.88 91 ALA A O 1
ATOM 726 N N . VAL A 1 92 ? -4.801 -1.489 -0.203 1.00 95.31 92 VAL A N 1
ATOM 727 C CA . VAL A 1 92 ? -3.334 -1.437 -0.147 1.00 95.31 92 VAL A CA 1
ATOM 728 C C . VAL A 1 92 ? -2.839 -1.935 1.206 1.00 95.31 92 VAL A C 1
ATOM 730 O O . VAL A 1 92 ? -1.949 -2.783 1.231 1.00 95.31 92 VAL A O 1
ATOM 733 N N . SER A 1 93 ? -3.456 -1.519 2.313 1.00 94.38 93 SER A N 1
ATOM 734 C CA . SER A 1 93 ? -3.035 -1.939 3.656 1.00 94.38 93 SER A CA 1
ATOM 735 C C . SER A 1 93 ? -3.343 -3.416 3.918 1.00 94.38 93 SER A C 1
ATOM 737 O O . SER A 1 93 ? -2.465 -4.166 4.343 1.00 94.38 93 SER A O 1
ATOM 739 N N . VAL A 1 94 ? -4.559 -3.878 3.608 1.00 96.06 94 VAL A N 1
ATOM 740 C CA . VAL A 1 94 ? -4.959 -5.282 3.820 1.00 96.06 94 VAL A CA 1
ATOM 741 C C . VAL A 1 94 ? -4.275 -6.214 2.821 1.00 96.06 94 VAL A C 1
ATOM 743 O O . VAL A 1 94 ? -3.770 -7.265 3.202 1.00 96.06 94 VAL A O 1
ATOM 746 N N . GLY A 1 95 ? -4.212 -5.833 1.543 1.00 94.62 95 GLY A N 1
ATOM 747 C CA . GLY A 1 95 ? -3.599 -6.660 0.506 1.00 94.62 95 GLY A CA 1
ATOM 748 C C . GLY A 1 95 ? -2.098 -6.842 0.717 1.00 94.62 95 GLY A C 1
ATOM 749 O O . GLY A 1 95 ? -1.616 -7.972 0.700 1.00 94.62 95 GLY A O 1
ATOM 750 N N . SER A 1 96 ? -1.358 -5.758 0.972 1.00 95.06 96 SER A N 1
ATOM 751 C CA . SER A 1 96 ? 0.095 -5.847 1.177 1.00 95.06 96 SER A CA 1
ATOM 752 C C . SER A 1 96 ? 0.471 -6.590 2.458 1.00 95.06 96 SER A C 1
ATOM 754 O O . SER A 1 96 ? 1.418 -7.367 2.437 1.00 95.06 96 SER A O 1
ATOM 756 N N . SER A 1 97 ? -0.286 -6.421 3.547 1.00 94.62 97 SER A N 1
ATOM 757 C CA . SER A 1 97 ? -0.027 -7.150 4.796 1.00 94.62 97 SER A CA 1
ATOM 758 C C . SER A 1 97 ? -0.383 -8.635 4.719 1.00 94.62 97 SER A C 1
ATOM 760 O O . SER A 1 97 ? 0.208 -9.432 5.438 1.00 94.62 97 SER A O 1
ATOM 762 N N . SER A 1 98 ? -1.299 -9.035 3.829 1.00 93.69 98 SER A N 1
ATOM 763 C CA . SER A 1 98 ? -1.748 -10.431 3.717 1.00 93.69 98 SER A CA 1
ATOM 764 C C . SER A 1 98 ? -0.687 -11.424 3.242 1.00 93.69 98 SER A C 1
ATOM 766 O O . SER A 1 98 ? -0.865 -12.628 3.419 1.00 93.69 98 SER A O 1
ATOM 768 N N . VAL A 1 99 ? 0.391 -10.925 2.635 1.00 93.62 99 VAL A N 1
ATOM 769 C CA . VAL A 1 99 ? 1.494 -11.732 2.095 1.00 93.62 99 VAL A CA 1
ATOM 770 C C . VAL A 1 99 ? 2.751 -11.692 2.966 1.00 93.62 99 VAL A C 1
ATOM 772 O O . VAL A 1 99 ? 3.729 -12.350 2.625 1.00 93.62 99 VAL A O 1
ATOM 775 N N . LEU A 1 100 ? 2.744 -10.908 4.047 1.00 95.69 100 LEU A N 1
ATOM 776 C CA . LEU A 1 100 ? 3.868 -10.799 4.976 1.00 95.69 100 LEU A CA 1
ATOM 777 C C . LEU A 1 100 ? 3.841 -11.931 6.001 1.00 95.69 100 LEU A C 1
ATOM 779 O O . LEU A 1 100 ? 2.769 -12.378 6.424 1.00 95.69 100 LEU A O 1
ATOM 783 N N . ASP A 1 101 ? 5.022 -12.333 6.458 1.00 96.50 101 ASP A N 1
ATOM 784 C CA . ASP A 1 101 ? 5.140 -13.192 7.627 1.00 96.50 101 ASP A CA 1
ATOM 785 C C . ASP A 1 101 ? 4.861 -12.386 8.912 1.00 96.50 101 ASP A C 1
ATOM 787 O O . ASP A 1 101 ? 5.150 -11.188 8.981 1.00 96.50 101 ASP A O 1
ATOM 791 N N . PRO A 1 102 ? 4.335 -13.011 9.985 1.00 95.81 102 PRO A N 1
ATOM 792 C CA . PRO A 1 102 ? 4.035 -12.311 11.241 1.00 95.81 102 PRO A CA 1
ATOM 793 C C . PRO A 1 102 ? 5.236 -11.618 11.904 1.00 95.81 102 PRO A C 1
ATOM 795 O O . PRO A 1 102 ? 5.058 -10.772 12.780 1.00 95.81 102 PRO A O 1
ATOM 798 N N . GLU A 1 103 ? 6.451 -12.012 11.527 1.00 97.62 103 GLU A N 1
ATOM 799 C CA . GLU A 1 103 ? 7.715 -11.496 12.054 1.00 97.62 103 GLU A CA 1
ATOM 800 C C . GLU A 1 103 ? 8.335 -10.412 11.158 1.00 97.62 103 GLU A C 1
ATOM 802 O O . GLU A 1 103 ? 9.344 -9.810 11.541 1.00 97.62 103 GLU A O 1
ATOM 807 N N . ASP A 1 104 ? 7.738 -10.135 9.993 1.00 98.00 104 ASP A N 1
ATOM 808 C CA . ASP A 1 104 ? 8.245 -9.127 9.071 1.00 98.00 104 ASP A CA 1
ATOM 809 C C . ASP A 1 104 ? 8.101 -7.715 9.661 1.00 98.00 104 ASP A C 1
ATOM 811 O O . ASP A 1 104 ? 7.027 -7.320 10.134 1.00 98.00 104 ASP A O 1
ATOM 815 N N . PRO A 1 105 ? 9.171 -6.900 9.632 1.00 96.94 105 PRO A N 1
ATOM 816 C CA . PRO A 1 105 ? 9.111 -5.547 10.151 1.00 96.94 105 PRO A CA 1
ATOM 817 C C . PRO A 1 105 ? 8.297 -4.644 9.219 1.00 96.94 105 PRO A C 1
ATOM 819 O O . PRO A 1 105 ? 8.614 -4.491 8.039 1.00 96.94 105 PRO A O 1
ATOM 822 N N . VAL A 1 106 ? 7.304 -3.955 9.782 1.00 96.25 106 VAL A N 1
ATOM 823 C CA . VAL A 1 106 ? 6.502 -2.956 9.065 1.00 96.25 106 VAL A CA 1
ATOM 824 C C . VAL A 1 106 ? 6.851 -1.556 9.565 1.00 96.25 106 VAL A C 1
ATOM 826 O O . VAL A 1 106 ? 6.717 -1.245 10.748 1.00 96.25 106 VAL A O 1
ATOM 829 N N . TYR A 1 107 ? 7.285 -0.692 8.647 1.00 96.62 107 TYR A N 1
ATOM 830 C CA . TYR A 1 107 ? 7.520 0.727 8.909 1.00 96.62 107 TYR A CA 1
ATOM 831 C C . TYR A 1 107 ? 6.394 1.544 8.277 1.00 96.62 107 TYR A C 1
ATOM 833 O O . TYR A 1 107 ? 6.346 1.710 7.060 1.00 96.62 107 TYR A O 1
ATOM 841 N N . CYS A 1 108 ? 5.483 2.039 9.111 1.00 92.94 108 CYS A N 1
ATOM 842 C CA . CYS A 1 108 ? 4.290 2.747 8.655 1.00 92.94 108 CYS A CA 1
ATOM 843 C C . CYS A 1 108 ? 4.511 4.259 8.546 1.00 92.94 108 CYS A C 1
ATOM 845 O O . CYS A 1 108 ? 5.381 4.835 9.206 1.00 92.94 108 CYS A O 1
ATOM 847 N N . GLN A 1 109 ? 3.656 4.911 7.755 1.00 92.44 109 GLN A N 1
ATOM 848 C CA . GLN A 1 109 ? 3.450 6.352 7.845 1.00 92.44 109 GLN A CA 1
ATOM 849 C C . GLN A 1 109 ? 2.303 6.639 8.835 1.00 92.44 109 GLN A C 1
ATOM 851 O O . GLN A 1 109 ? 2.423 6.329 10.016 1.00 92.44 109 GLN A O 1
ATOM 856 N N . TYR A 1 110 ? 1.196 7.225 8.381 1.00 89.94 110 TYR A N 1
ATOM 857 C CA . TYR A 1 110 ? -0.009 7.478 9.185 1.00 89.94 110 TYR A CA 1
ATOM 858 C C . TYR A 1 110 ? -1.259 6.788 8.603 1.00 89.94 110 TYR A C 1
ATOM 860 O O . TYR A 1 110 ? -2.363 7.048 9.080 1.00 89.94 110 TYR A O 1
ATOM 868 N N . ARG A 1 111 ? -1.081 5.959 7.566 1.00 85.81 111 ARG A N 1
ATOM 869 C CA . ARG A 1 111 ? -2.098 5.128 6.909 1.00 85.81 111 ARG A CA 1
ATOM 870 C C . ARG A 1 111 ? -1.599 3.693 6.840 1.00 85.81 111 ARG A C 1
ATOM 872 O O . ARG A 1 111 ? -0.359 3.543 6.706 1.00 85.81 111 ARG A O 1
#